Protein AF-A0A6M3MGW6-F1 (afdb_monomer_lite)

Structure (mmCIF, N/CA/C/O backbone):
data_AF-A0A6M3MGW6-F1
#
_entry.id   AF-A0A6M3MGW6-F1
#
loop_
_atom_site.group_PDB
_atom_site.id
_atom_site.type_symbol
_atom_site.label_atom_id
_atom_site.label_alt_id
_atom_site.label_comp_id
_atom_site.label_asym_id
_atom_site.label_entity_id
_atom_site.label_seq_id
_atom_site.pdbx_PDB_ins_code
_atom_site.Cartn_x
_atom_site.Cartn_y
_atom_site.Cartn_z
_atom_site.occupancy
_atom_site.B_iso_or_equiv
_atom_site.auth_seq_id
_atom_site.auth_comp_id
_atom_site.auth_asym_id
_atom_site.auth_atom_id
_atom_site.pdbx_PDB_model_num
ATOM 1 N N . MET A 1 1 ? -26.579 24.365 8.937 1.00 42.53 1 MET A N 1
ATOM 2 C CA . MET A 1 1 ? -25.723 23.543 9.816 1.00 42.53 1 MET A CA 1
ATOM 3 C C . MET A 1 1 ? -25.169 22.410 8.970 1.00 42.53 1 MET A C 1
ATOM 5 O O . MET A 1 1 ? -25.886 21.459 8.703 1.00 42.53 1 MET A O 1
ATOM 9 N N . TYR A 1 2 ? -23.963 22.577 8.423 1.00 43.69 2 TYR A N 1
ATOM 10 C CA . TYR A 1 2 ? -23.319 21.544 7.611 1.00 43.69 2 TYR A CA 1
ATOM 11 C C . TYR A 1 2 ? -22.560 20.623 8.560 1.00 43.69 2 TYR A C 1
ATOM 13 O O . TYR A 1 2 ? -21.549 21.025 9.129 1.00 43.69 2 TYR A O 1
ATOM 21 N N . PHE A 1 3 ? -23.068 19.414 8.783 1.00 53.34 3 PHE A N 1
ATOM 22 C CA . PHE A 1 3 ? -22.285 18.379 9.442 1.00 53.34 3 PHE A CA 1
ATOM 23 C C . PHE A 1 3 ? -21.190 17.948 8.466 1.00 53.34 3 PHE A C 1
ATOM 25 O O . PHE A 1 3 ? -21.438 17.188 7.534 1.00 53.34 3 PHE A O 1
ATOM 32 N N . THR A 1 4 ? -19.976 18.461 8.634 1.00 49.25 4 THR A N 1
ATOM 33 C CA . THR A 1 4 ? -18.796 17.867 8.008 1.00 49.25 4 THR A CA 1
ATOM 34 C C . THR A 1 4 ? -18.555 16.526 8.690 1.00 49.25 4 THR A C 1
ATOM 36 O O . THR A 1 4 ? -17.967 16.472 9.769 1.00 49.25 4 THR A O 1
ATOM 39 N N . THR A 1 5 ? -19.053 15.437 8.105 1.00 56.84 5 THR A N 1
ATOM 40 C CA . THR A 1 5 ? -18.677 14.082 8.511 1.00 56.84 5 THR A CA 1
ATOM 41 C C . THR A 1 5 ? -17.179 13.934 8.270 1.00 56.84 5 THR A C 1
ATOM 43 O O . THR A 1 5 ? -16.733 13.739 7.140 1.00 56.84 5 THR A O 1
ATOM 46 N N . VAL A 1 6 ? -16.382 14.096 9.323 1.00 59.03 6 VAL A N 1
ATOM 47 C CA . VAL A 1 6 ? -14.948 13.819 9.276 1.00 59.03 6 VAL A CA 1
ATOM 48 C C . VAL A 1 6 ? -14.809 12.338 8.931 1.00 59.03 6 VAL A C 1
ATOM 50 O O . VAL A 1 6 ? -15.271 11.485 9.688 1.00 59.03 6 VAL A O 1
ATOM 53 N N . LYS A 1 7 ? -14.222 12.009 7.772 1.00 60.78 7 LYS A N 1
ATOM 54 C CA . LYS A 1 7 ? -13.811 10.626 7.506 1.00 60.78 7 LYS A CA 1
ATOM 55 C C . LYS A 1 7 ? -12.783 10.256 8.579 1.00 60.78 7 LYS A C 1
ATOM 57 O O . LYS A 1 7 ? -11.829 11.019 8.741 1.00 60.78 7 LYS A O 1
ATOM 62 N N . PRO A 1 8 ? -12.940 9.141 9.309 1.00 67.75 8 PRO A N 1
ATOM 63 C CA . PRO A 1 8 ? -11.923 8.719 10.259 1.00 67.75 8 PRO A CA 1
ATOM 64 C C . PRO A 1 8 ? -10.599 8.532 9.508 1.00 67.75 8 PRO A C 1
ATOM 66 O O . PRO A 1 8 ? -10.507 7.733 8.579 1.00 67.75 8 PRO A O 1
ATOM 69 N N . ALA A 1 9 ? -9.596 9.331 9.866 1.00 81.69 9 ALA A N 1
ATOM 70 C CA . ALA A 1 9 ? -8.224 9.152 9.412 1.00 81.69 9 ALA A CA 1
ATOM 71 C C . ALA A 1 9 ? -7.498 8.215 10.387 1.00 81.69 9 ALA A C 1
ATOM 73 O O . ALA A 1 9 ? -7.801 8.210 11.579 1.00 81.69 9 ALA A O 1
ATOM 74 N N . GLY A 1 10 ? -6.529 7.440 9.892 1.00 90.19 10 GLY A N 1
ATOM 75 C CA . GLY A 1 10 ? -5.785 6.483 10.719 1.00 90.19 10 GLY A CA 1
ATOM 76 C C . GLY A 1 10 ? -6.543 5.175 10.953 1.00 90.19 10 GLY A C 1
ATOM 77 O O . GLY A 1 10 ? -6.870 4.828 12.087 1.00 90.19 10 GLY A O 1
ATOM 78 N N . ALA A 1 11 ? -6.8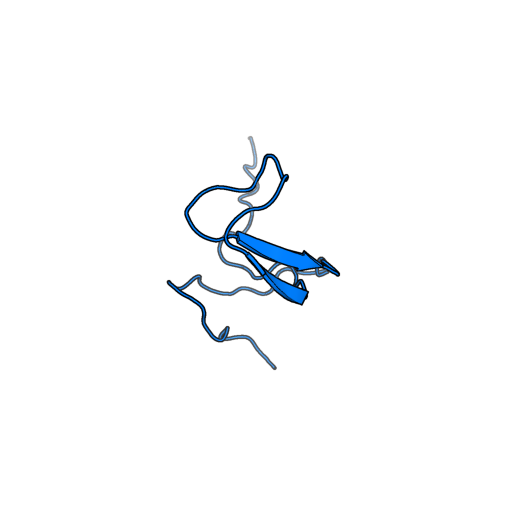24 4.447 9.876 1.00 93.25 11 ALA A N 1
ATOM 79 C CA . A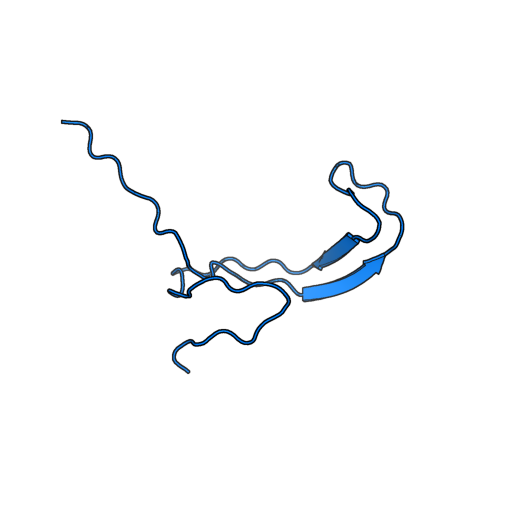LA A 1 11 ? -7.390 3.108 9.942 1.00 93.25 11 ALA A CA 1
ATOM 80 C C . ALA A 1 11 ? -6.873 2.242 8.790 1.00 93.25 11 ALA A C 1
ATOM 82 O O . ALA A 1 11 ? -6.590 2.750 7.703 1.00 93.25 11 ALA A O 1
ATOM 83 N N . ILE A 1 12 ? -6.797 0.935 9.025 1.00 94.12 12 ILE A N 1
ATOM 84 C CA . ILE A 1 12 ? -6.645 -0.070 7.973 1.00 94.12 12 ILE A CA 1
ATOM 85 C C . ILE A 1 12 ? -8.035 -0.318 7.392 1.00 94.12 12 ILE A C 1
ATOM 87 O O . ILE A 1 12 ? -8.978 -0.613 8.128 1.00 94.12 12 ILE A O 1
ATOM 91 N N . ILE A 1 13 ? -8.172 -0.165 6.077 1.00 94.94 13 ILE A N 1
ATOM 92 C CA . ILE A 1 13 ? -9.461 -0.283 5.374 1.00 94.94 13 ILE A CA 1
ATOM 93 C C . ILE A 1 13 ? -9.594 -1.578 4.572 1.00 94.94 13 ILE A C 1
ATOM 95 O O . ILE A 1 13 ? -10.664 -1.864 4.046 1.00 94.94 13 ILE A O 1
ATOM 99 N N . GLY A 1 14 ? -8.516 -2.342 4.448 1.00 95.44 14 GLY A N 1
ATOM 100 C CA . GLY A 1 14 ? -8.463 -3.516 3.601 1.00 95.44 14 GLY A CA 1
ATOM 101 C C . GLY A 1 14 ? -7.053 -4.067 3.490 1.00 95.44 14 GLY A C 1
ATOM 102 O O . GLY A 1 14 ? -6.125 -3.577 4.138 1.00 95.44 14 GLY A O 1
ATOM 103 N N . GLU A 1 15 ? -6.911 -5.055 2.623 1.00 96.75 15 GLU A N 1
ATOM 104 C CA . GLU A 1 15 ? -5.663 -5.747 2.323 1.00 96.75 15 GLU A CA 1
ATOM 105 C C . GLU A 1 15 ? -5.531 -5.999 0.819 1.00 96.75 15 GLU A C 1
ATOM 107 O O . GLU A 1 15 ? -6.506 -5.937 0.069 1.00 96.75 15 GLU A O 1
ATOM 112 N N . ALA A 1 16 ? -4.311 -6.279 0.378 1.00 98.00 16 ALA A N 1
ATOM 113 C CA . ALA A 1 16 ? -4.009 -6.772 -0.957 1.00 98.00 16 ALA A CA 1
ATOM 114 C C . ALA A 1 16 ? -2.764 -7.662 -0.878 1.00 98.00 16 ALA A C 1
ATOM 116 O O . ALA A 1 16 ? -1.940 -7.507 0.026 1.00 98.00 16 ALA A O 1
ATOM 117 N N . VAL A 1 17 ? -2.610 -8.571 -1.833 1.00 98.38 17 VAL A N 1
ATOM 118 C CA . VAL A 1 17 ? -1.449 -9.459 -1.918 1.00 98.38 17 VAL A CA 1
ATOM 119 C C . VAL A 1 17 ? -0.348 -8.762 -2.706 1.00 98.38 17 VAL A C 1
ATOM 121 O O . VAL A 1 17 ? -0.550 -8.374 -3.855 1.00 98.38 17 VAL A O 1
ATOM 124 N N . LEU A 1 18 ? 0.828 -8.617 -2.095 1.00 97.00 18 LEU A N 1
ATOM 125 C CA . LEU A 1 18 ? 2.034 -8.161 -2.782 1.00 97.00 18 LEU A CA 1
ATOM 126 C C . LEU A 1 18 ? 2.636 -9.317 -3.581 1.00 97.00 18 LEU A C 1
ATOM 128 O O . LEU A 1 18 ? 3.132 -10.274 -2.991 1.00 97.00 18 LEU A O 1
ATOM 132 N N . VAL A 1 19 ? 2.599 -9.220 -4.911 1.00 98.06 19 VAL A N 1
ATOM 133 C CA . VAL A 1 19 ? 3.056 -10.298 -5.806 1.00 98.06 19 VAL A CA 1
ATOM 134 C C . VAL A 1 19 ? 4.394 -10.020 -6.476 1.00 98.06 19 VAL A C 1
ATOM 136 O O . VAL A 1 19 ? 5.067 -10.970 -6.861 1.00 98.06 19 VAL A O 1
ATOM 139 N N . ASP A 1 20 ? 4.794 -8.752 -6.615 1.00 97.81 20 ASP A N 1
ATOM 140 C CA . ASP A 1 20 ? 6.077 -8.394 -7.229 1.00 97.81 20 ASP A CA 1
ATOM 141 C C . ASP A 1 20 ? 6.557 -6.987 -6.822 1.00 97.81 20 ASP A C 1
ATOM 143 O O . ASP A 1 20 ? 5.773 -6.139 -6.382 1.00 97.81 20 ASP A O 1
ATOM 147 N N . CYS A 1 21 ? 7.852 -6.731 -7.004 1.00 97.12 21 CYS A N 1
ATOM 148 C CA . CYS A 1 21 ? 8.498 -5.431 -6.875 1.00 97.12 21 CYS A CA 1
ATOM 149 C C . CYS A 1 21 ? 9.323 -5.151 -8.139 1.00 97.12 21 CYS A C 1
ATOM 151 O O . CYS A 1 21 ? 10.378 -5.747 -8.360 1.00 97.12 21 CYS A O 1
ATOM 153 N N . VAL A 1 22 ? 8.847 -4.222 -8.968 1.00 97.94 22 VAL A N 1
ATOM 154 C CA . VAL A 1 22 ? 9.361 -3.991 -10.328 1.00 97.94 22 VAL A CA 1
ATOM 155 C C . VAL A 1 22 ? 10.068 -2.643 -10.459 1.00 97.94 22 VAL A C 1
ATOM 157 O O . VAL A 1 22 ? 9.766 -1.701 -9.729 1.00 97.94 22 VAL A O 1
ATOM 160 N N . ARG A 1 23 ? 11.000 -2.532 -11.415 1.00 98.19 23 ARG A N 1
ATOM 161 C CA . ARG A 1 23 ? 11.694 -1.269 -11.758 1.00 98.19 23 ARG A CA 1
ATOM 162 C C . ARG A 1 23 ? 11.028 -0.482 -12.886 1.00 98.19 23 ARG A C 1
ATOM 164 O O . ARG A 1 23 ? 11.337 0.687 -13.077 1.00 98.19 23 ARG A O 1
ATOM 171 N N . GLU A 1 24 ? 10.128 -1.119 -13.620 1.00 97.56 24 GLU A N 1
ATOM 172 C CA . GLU A 1 24 ? 9.371 -0.530 -14.718 1.00 97.56 24 GLU A CA 1
ATOM 173 C C . GLU A 1 24 ? 8.006 -1.214 -14.807 1.00 97.56 24 GLU A C 1
ATOM 175 O O . GLU A 1 24 ? 7.884 -2.411 -14.544 1.00 97.56 24 GLU A O 1
ATOM 180 N N . HIS A 1 25 ? 6.962 -0.457 -15.143 1.00 97.00 25 HIS A N 1
ATOM 181 C CA . HIS A 1 25 ? 5.632 -1.009 -15.383 1.00 97.00 25 HIS A CA 1
ATOM 182 C C . HIS A 1 25 ? 4.862 -0.098 -16.347 1.00 97.00 25 HIS A C 1
ATOM 184 O O . HIS A 1 25 ? 4.894 1.120 -16.170 1.00 97.00 25 HIS A O 1
ATOM 190 N N . PRO A 1 26 ? 4.089 -0.633 -17.310 1.00 96.94 26 PRO A N 1
ATOM 191 C CA . PRO A 1 26 ? 3.315 0.175 -18.265 1.00 96.94 26 PRO A CA 1
ATOM 192 C C . PRO 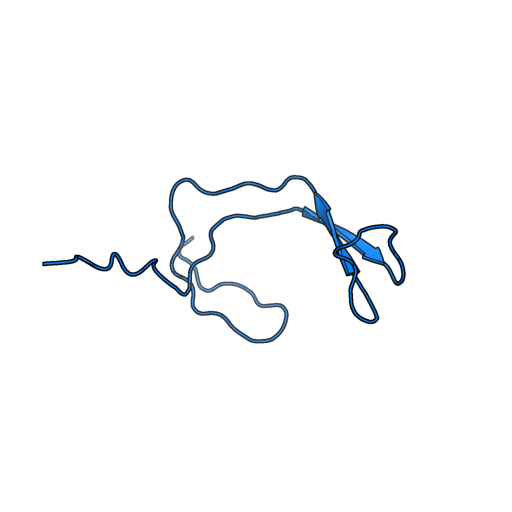A 1 26 ? 2.126 0.934 -17.642 1.00 96.94 26 PRO A C 1
ATOM 194 O O . PRO A 1 26 ? 1.307 1.503 -18.359 1.00 96.94 26 PRO A O 1
ATOM 197 N N . SER A 1 27 ? 1.979 0.919 -16.314 1.00 95.38 27 SER A N 1
ATOM 198 C CA . SER A 1 27 ? 0.846 1.562 -15.647 1.00 95.38 27 SER A CA 1
ATOM 199 C C . SER A 1 27 ? 1.055 3.069 -15.634 1.00 95.38 27 SER A C 1
ATOM 201 O O . SER A 1 27 ? 2.116 3.538 -15.235 1.00 95.38 27 SER A O 1
ATOM 203 N N . VAL A 1 28 ? 0.011 3.832 -15.957 1.00 96.25 28 VAL A N 1
ATOM 204 C CA . VAL A 1 28 ? 0.015 5.302 -15.821 1.00 96.25 28 VAL A CA 1
ATOM 205 C C . VAL A 1 28 ? 0.215 5.767 -14.373 1.00 96.25 28 VAL A C 1
ATOM 207 O O . VAL A 1 28 ? 0.515 6.932 -14.133 1.00 96.25 28 VAL A O 1
ATOM 210 N N . TRP A 1 29 ? 0.054 4.856 -13.410 1.00 94.31 29 TRP A N 1
ATOM 211 C CA . TRP A 1 29 ? 0.256 5.096 -11.982 1.00 94.31 29 TRP A CA 1
ATOM 212 C C . TRP A 1 29 ? 1.651 4.694 -11.489 1.00 94.31 29 TRP A C 1
ATOM 214 O O . TRP A 1 29 ? 1.952 4.887 -10.313 1.00 94.31 29 TRP A O 1
ATOM 224 N N . PHE A 1 30 ? 2.499 4.117 -12.349 1.00 96.44 30 PHE A N 1
ATOM 225 C CA . PHE A 1 30 ? 3.875 3.796 -11.988 1.00 96.44 30 PHE A CA 1
ATOM 226 C C . PHE A 1 30 ? 4.698 5.083 -11.906 1.00 96.44 30 PHE A C 1
ATOM 228 O O . PHE A 1 30 ? 4.874 5.793 -12.896 1.00 96.44 30 PHE A O 1
ATOM 235 N N . VAL A 1 31 ? 5.207 5.381 -10.714 1.00 94.88 31 VAL A N 1
ATOM 236 C CA . VAL A 1 31 ? 6.034 6.557 -10.440 1.00 94.88 31 VAL A CA 1
ATOM 237 C C . VAL A 1 31 ? 7.169 6.185 -9.492 1.00 94.88 31 VAL A C 1
ATOM 239 O O . VAL A 1 31 ? 7.006 5.342 -8.612 1.00 94.88 31 VAL A O 1
ATOM 242 N N . GLY A 1 32 ? 8.312 6.853 -9.637 1.00 94.75 32 GLY A N 1
ATOM 243 C CA . GLY A 1 32 ? 9.497 6.578 -8.827 1.00 94.75 32 GLY A CA 1
ATOM 244 C C . GLY A 1 32 ? 10.344 5.404 -9.347 1.00 94.75 32 GLY A C 1
ATOM 245 O O . GLY A 1 32 ? 10.112 4.905 -10.444 1.00 94.75 32 GLY A O 1
ATOM 246 N N . PRO A 1 33 ? 11.380 5.000 -8.590 1.00 96.62 33 PRO A N 1
ATOM 247 C CA . PRO A 1 33 ? 12.375 4.019 -9.038 1.00 96.62 33 PRO A CA 1
ATOM 248 C C . PRO A 1 33 ? 11.923 2.552 -8.925 1.00 96.62 33 PRO A C 1
ATOM 250 O O . PRO A 1 33 ? 12.559 1.678 -9.511 1.00 96.62 33 PRO A O 1
ATOM 253 N N . TYR A 1 34 ? 10.870 2.279 -8.149 1.00 97.12 34 TYR A N 1
ATOM 254 C CA . TYR A 1 34 ? 10.315 0.945 -7.920 1.00 97.12 34 TYR A CA 1
ATOM 255 C C . TYR A 1 34 ? 8.795 1.025 -7.752 1.00 97.12 34 TYR A C 1
ATOM 257 O O . TYR A 1 34 ? 8.292 1.987 -7.172 1.00 97.12 34 TYR A O 1
ATOM 265 N N . GLY A 1 35 ? 8.078 -0.005 -8.198 1.00 96.62 35 GLY A N 1
ATOM 266 C CA . GLY A 1 35 ? 6.633 -0.157 -8.031 1.00 96.62 35 GLY A CA 1
ATOM 267 C C . GLY A 1 35 ? 6.279 -1.488 -7.375 1.00 96.62 35 GLY A C 1
ATOM 268 O O . GLY A 1 35 ? 6.892 -2.512 -7.668 1.00 96.62 35 GLY A O 1
ATOM 269 N N . LEU A 1 36 ? 5.279 -1.468 -6.494 1.00 95.94 36 LEU A N 1
ATOM 270 C CA . LEU A 1 36 ? 4.721 -2.663 -5.863 1.00 95.94 36 LEU A CA 1
ATOM 271 C C . LEU A 1 36 ? 3.526 -3.152 -6.684 1.00 95.94 36 LEU A C 1
ATOM 273 O O . LEU A 1 36 ? 2.570 -2.401 -6.887 1.00 95.94 36 LEU A O 1
ATOM 277 N N . VAL A 1 37 ? 3.574 -4.399 -7.147 1.00 97.00 37 VAL A N 1
ATOM 278 C CA . VAL A 1 37 ? 2.456 -5.022 -7.860 1.00 97.00 37 VAL A CA 1
ATOM 279 C C . VAL A 1 37 ? 1.563 -5.711 -6.838 1.00 97.00 37 VAL A C 1
ATOM 281 O O . VAL A 1 37 ? 2.011 -6.581 -6.091 1.00 97.00 37 VAL A O 1
ATOM 284 N N . LEU A 1 38 ? 0.298 -5.298 -6.799 1.00 97.25 38 LEU A N 1
ATOM 285 C CA . LEU A 1 38 ? -0.696 -5.778 -5.846 1.00 97.25 38 LEU A CA 1
ATOM 286 C C . LEU A 1 38 ? -1.825 -6.495 -6.592 1.00 97.25 38 LEU A C 1
ATOM 288 O O . LEU A 1 38 ? -2.282 -6.015 -7.630 1.00 97.25 38 LEU A O 1
ATOM 292 N N . CYS A 1 39 ? -2.308 -7.608 -6.050 1.00 97.44 39 CYS A N 1
ATOM 293 C CA . CYS A 1 39 ? -3.511 -8.286 -6.527 1.00 97.44 39 CYS A CA 1
ATOM 294 C C . CYS A 1 39 ? -4.464 -8.609 -5.365 1.00 97.44 39 CYS A C 1
ATOM 296 O O . CYS A 1 39 ? -4.159 -8.334 -4.206 1.00 97.44 39 CYS A O 1
ATOM 298 N N . GLU A 1 40 ? -5.644 -9.145 -5.689 1.00 98.06 40 GLU A N 1
ATOM 299 C CA . GLU A 1 40 ? -6.634 -9.601 -4.699 1.00 98.06 40 GLU A CA 1
ATOM 300 C C . GLU A 1 40 ? -6.984 -8.551 -3.632 1.00 98.06 40 GLU A C 1
ATOM 302 O O . GLU A 1 40 ? -7.087 -8.854 -2.445 1.00 98.06 40 GLU A O 1
ATOM 307 N N . ALA A 1 41 ? -7.167 -7.296 -4.052 1.00 98.00 41 ALA A N 1
ATOM 308 C CA . ALA A 1 41 ? -7.563 -6.234 -3.138 1.00 98.00 41 ALA A CA 1
ATOM 309 C C . ALA A 1 41 ? -8.927 -6.549 -2.498 1.00 98.00 41 ALA A C 1
ATOM 311 O O . ALA A 1 41 ? -9.923 -6.747 -3.199 1.00 98.00 41 ALA A O 1
ATOM 312 N N . LYS A 1 42 ? -8.974 -6.554 -1.165 1.00 98.12 42 LYS A N 1
ATOM 313 C CA . LYS A 1 42 ? -10.183 -6.760 -0.362 1.00 98.12 42 LYS A CA 1
ATOM 314 C C . LYS A 1 42 ? -10.419 -5.549 0.520 1.00 98.12 42 LYS A C 1
ATOM 316 O O . LYS A 1 42 ? -9.542 -5.140 1.276 1.00 98.12 42 LYS A O 1
ATOM 321 N N . LEU A 1 43 ? -11.623 -4.993 0.436 1.00 97.44 43 LEU A N 1
ATOM 322 C CA . LEU A 1 43 ? -12.090 -3.949 1.340 1.00 97.44 43 LEU A CA 1
ATOM 323 C C . LEU A 1 43 ? -12.758 -4.601 2.555 1.00 97.44 43 LEU A C 1
ATOM 325 O O . LEU A 1 43 ? -13.527 -5.547 2.396 1.00 97.44 43 LEU A O 1
ATOM 329 N N . TYR A 1 44 ? -12.484 -4.096 3.752 1.00 94.56 44 TYR A N 1
ATOM 330 C CA . TYR A 1 44 ? -13.142 -4.557 4.973 1.00 94.56 44 TYR A CA 1
ATOM 331 C C . TYR A 1 44 ? -14.485 -3.856 5.183 1.00 94.56 44 TYR A C 1
ATOM 333 O O . TYR A 1 44 ? -14.624 -2.666 4.898 1.00 94.56 44 TYR A O 1
ATOM 341 N N . ASP A 1 45 ? -15.448 -4.567 5.777 1.00 94.94 45 ASP A N 1
ATOM 342 C CA . ASP A 1 45 ? -16.764 -4.008 6.123 1.00 94.94 45 ASP A CA 1
ATOM 343 C C . ASP A 1 45 ? -16.665 -2.865 7.144 1.00 94.94 45 ASP A C 1
ATOM 345 O O . ASP A 1 45 ? -17.485 -1.944 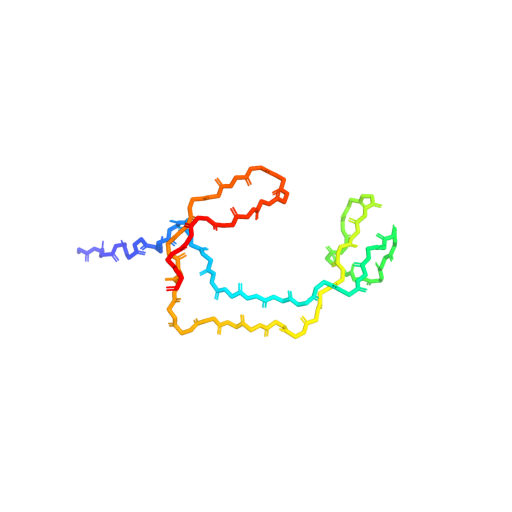7.160 1.00 94.94 45 ASP A O 1
ATOM 349 N N . LYS A 1 46 ? -15.662 -2.934 8.029 1.00 91.50 46 LYS A N 1
ATOM 350 C CA . LYS A 1 46 ? -15.396 -1.943 9.074 1.00 91.50 46 LYS A CA 1
ATOM 351 C C . LYS A 1 46 ? -13.908 -1.584 9.084 1.00 91.50 46 LYS A C 1
ATOM 353 O O . LYS A 1 46 ? -13.082 -2.491 9.178 1.00 91.50 46 LYS A O 1
ATOM 358 N N . PRO A 1 47 ? -13.548 -0.289 9.042 1.00 91.56 47 PRO A N 1
ATOM 359 C CA . PRO A 1 47 ? -12.167 0.135 9.232 1.00 91.56 47 PRO A CA 1
ATOM 360 C C . PRO A 1 47 ? -11.640 -0.287 10.607 1.00 91.56 47 PRO A C 1
ATOM 362 O O . PRO A 1 47 ? -12.339 -0.134 11.610 1.00 91.56 47 PRO A O 1
ATOM 365 N N . ILE A 1 48 ? -10.395 -0.759 10.660 1.00 92.88 48 ILE A N 1
ATOM 366 C CA . ILE A 1 48 ? -9.705 -1.112 11.906 1.00 92.88 48 ILE A CA 1
ATOM 367 C C . ILE A 1 48 ? -8.855 0.093 12.328 1.00 92.88 48 ILE A C 1
ATOM 369 O O . ILE A 1 48 ? -7.923 0.441 11.595 1.00 92.88 48 ILE A O 1
ATOM 373 N N . PRO A 1 49 ? -9.150 0.769 13.458 1.00 91.88 49 PRO A N 1
ATOM 374 C CA . PRO A 1 49 ? -8.366 1.916 13.910 1.00 91.88 49 PRO A CA 1
ATOM 375 C C . PRO A 1 49 ? -6.887 1.552 14.062 1.00 91.88 49 PRO A C 1
ATOM 377 O O . PRO A 1 49 ? -6.548 0.609 14.768 1.00 91.88 49 PRO A O 1
ATOM 380 N N . CYS A 1 50 ? -6.005 2.293 13.390 1.00 92.44 50 CYS A N 1
ATOM 381 C CA . CYS A 1 50 ? -4.569 2.031 13.401 1.00 92.44 50 CYS A CA 1
ATOM 382 C C . CYS A 1 50 ? -3.798 3.303 13.040 1.00 92.44 50 CYS A C 1
ATOM 384 O O . CYS A 1 50 ? -3.978 3.887 11.967 1.00 92.44 50 CYS A O 1
ATOM 386 N N . LYS A 1 51 ? -2.890 3.732 13.921 1.00 91.50 51 LYS A N 1
ATOM 387 C CA . LYS A 1 51 ? -2.024 4.887 13.658 1.00 91.50 51 LYS A CA 1
ATOM 388 C C . LYS A 1 51 ? -0.964 4.523 12.614 1.00 91.50 51 LYS A C 1
ATOM 390 O O . LYS A 1 51 ? -0.257 3.532 12.774 1.00 91.50 51 LYS A O 1
ATOM 395 N N . GLY A 1 52 ? -0.828 5.349 11.575 1.00 91.94 52 GLY A N 1
ATOM 396 C CA . GLY A 1 52 ? 0.214 5.178 10.558 1.00 91.94 52 GLY A CA 1
ATOM 397 C C . GLY A 1 52 ? 1.632 5.323 11.128 1.00 91.94 52 GLY A C 1
ATOM 398 O O . GLY A 1 52 ? 1.856 6.098 12.063 1.00 91.94 52 GLY A O 1
ATOM 399 N N . LYS A 1 53 ? 2.586 4.590 10.544 1.00 94.69 53 LYS A N 1
ATOM 400 C CA . LYS A 1 53 ? 4.028 4.640 10.839 1.00 94.69 53 LYS A CA 1
ATOM 401 C C . LYS A 1 53 ? 4.813 4.700 9.518 1.00 94.69 53 LYS A C 1
ATOM 403 O O . LYS A 1 53 ? 4.274 4.362 8.468 1.00 94.69 53 LYS A O 1
ATOM 408 N N . LEU A 1 54 ? 6.060 5.173 9.562 1.00 95.06 54 LEU A N 1
ATOM 409 C CA . LEU A 1 54 ? 6.946 5.189 8.390 1.00 95.06 54 LEU A CA 1
ATOM 410 C C . LEU A 1 54 ? 7.488 3.782 8.095 1.00 95.06 54 LEU A C 1
ATOM 412 O O . LEU A 1 54 ? 7.753 3.024 9.025 1.00 95.06 54 LEU A O 1
ATOM 416 N N . GLY A 1 55 ? 7.716 3.481 6.814 1.00 94.38 55 GLY A N 1
ATOM 417 C CA . GLY A 1 55 ? 8.188 2.167 6.359 1.00 94.38 55 GLY A CA 1
ATOM 418 C C . GLY A 1 55 ? 7.118 1.073 6.448 1.00 94.38 55 GLY A C 1
ATOM 419 O O . GLY A 1 55 ? 5.963 1.348 6.764 1.00 94.38 55 GLY A O 1
ATOM 420 N N . PHE A 1 56 ? 7.500 -0.173 6.156 1.00 93.94 56 PHE A N 1
ATOM 421 C CA . PHE A 1 56 ? 6.658 -1.333 6.463 1.00 93.94 56 PHE A CA 1
ATOM 422 C C . PHE A 1 56 ? 6.650 -1.569 7.974 1.00 93.94 56 PHE A C 1
ATOM 424 O O . PHE A 1 56 ? 7.698 -1.503 8.616 1.00 93.94 56 PHE A O 1
ATOM 431 N N . PHE A 1 57 ? 5.475 -1.833 8.542 1.00 95.12 57 PHE A N 1
ATOM 432 C CA . PHE A 1 57 ? 5.316 -2.041 9.977 1.00 95.12 57 PHE A CA 1
ATOM 433 C C . PHE A 1 57 ? 4.246 -3.087 10.271 1.00 95.12 57 PHE A C 1
ATOM 435 O O . PHE A 1 57 ? 3.283 -3.235 9.520 1.00 95.12 57 PHE A O 1
ATOM 442 N N . GLU A 1 58 ? 4.399 -3.761 11.406 1.00 95.25 58 GLU A N 1
ATOM 443 C CA . GLU A 1 58 ? 3.346 -4.599 11.967 1.00 95.25 58 GLU A CA 1
ATOM 444 C C . GLU A 1 58 ? 2.297 -3.711 12.655 1.00 95.25 58 GLU A C 1
ATOM 446 O O . GLU A 1 58 ? 2.652 -2.850 13.482 1.00 95.25 58 GLU A O 1
ATOM 451 N N . PRO A 1 59 ? 1.012 -3.850 12.287 1.00 92.00 59 PRO A N 1
ATOM 452 C CA . PRO A 1 59 ? -0.049 -3.054 12.873 1.00 92.00 59 PRO A CA 1
ATOM 453 C C . PRO A 1 59 ? -0.326 -3.508 14.308 1.00 92.00 59 PRO A C 1
ATOM 455 O O . PRO A 1 59 ? -0.397 -4.697 14.603 1.00 92.00 59 PRO A O 1
ATOM 458 N N . ASP A 1 60 ? -0.503 -2.536 15.199 1.00 89.44 60 ASP A N 1
ATOM 459 C CA . ASP A 1 60 ? -0.959 -2.780 16.567 1.00 89.44 60 ASP A CA 1
ATOM 460 C C . ASP A 1 60 ? -2.491 -2.804 16.548 1.00 89.44 60 ASP A C 1
ATOM 462 O O . ASP A 1 60 ? -3.138 -1.754 16.575 1.00 89.44 60 ASP A O 1
ATOM 466 N N . ILE A 1 61 ? -3.055 -3.996 16.351 1.00 85.94 61 ILE A N 1
ATOM 467 C CA . ILE A 1 61 ? -4.496 -4.235 16.219 1.00 85.94 61 ILE A CA 1
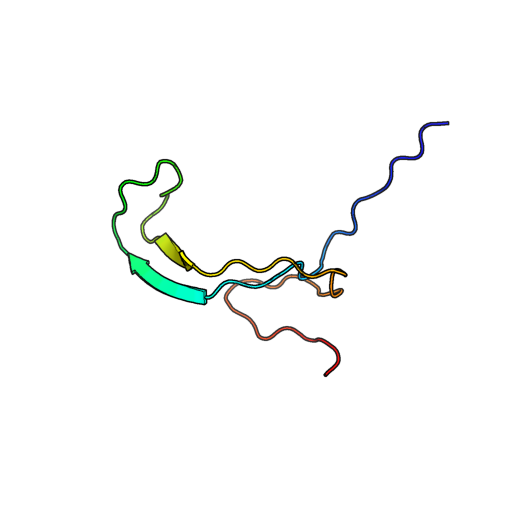ATOM 468 C C . ILE A 1 61 ? -4.933 -5.367 17.155 1.00 85.94 61 ILE A C 1
ATOM 470 O O . ILE A 1 61 ? -4.143 -6.279 17.414 1.00 85.94 61 ILE A O 1
ATOM 474 N N . PRO A 1 62 ? -6.181 -5.340 17.660 1.00 77.06 62 PRO A N 1
ATOM 475 C CA . PRO A 1 62 ? -6.734 -6.467 18.402 1.00 77.06 62 PRO A CA 1
ATOM 476 C C . PRO A 1 62 ? -6.682 -7.748 17.559 1.00 77.06 62 PRO A C 1
ATOM 478 O O . PRO A 1 62 ? -6.959 -7.694 16.359 1.00 77.06 62 PRO A O 1
ATOM 481 N N . GLN A 1 63 ? -6.320 -8.865 18.197 1.00 63.50 63 GLN A N 1
ATOM 482 C CA . GLN A 1 63 ? -6.354 -10.204 17.594 1.00 63.50 63 GLN A CA 1
ATOM 483 C C . GLN A 1 63 ? -7.792 -10.686 17.395 1.00 63.50 63 GLN A C 1
ATOM 485 O O . GLN A 1 63 ? -8.630 -10.409 18.287 1.00 63.50 63 GLN A O 1
#

Radius of gyration: 15.63 Å; chains: 1; bounding box: 38×34×37 Å

Foldseek 3Di:
DDPPPPDDPAWDFWDWDFDDKDQDDPDPPDDDRIDTDTHDTDGDPDTFHFHDDPDDDDTPGDD

pLDDT: mean 88.96, std 14.61, range [42.53, 98.38]

Sequence (63 aa):
MYFTTVKPAGAIIGEAVLVDCVREHPSVWFVGPYGLVLCEAKLYDKPIPCKGKLGFFEPDIPQ

InterPro domains:
  IPR015947 PUA-like superfamily [SSF88697] (9-62)

Organism: NCBI:txid1070528

Secondary structure (DSSP, 8-state):
-----PPPPSEEEEEEEEEEEES--S-TT--SS-EEEEEEEEEEEEEEE----SSS-------

=== Feature glossary ===
The record interleaves many kinds of information about one protein. Here is each kind framed as the question it answers.

Q: Are the domains correctly placed relative to each other?
A: Predicted aligned error is AlphaFold's pairwise confidence. Unlike pLDDT (per-residue), PAE is per-residue-pair and captures whether two parts of the structure are correctly placed relative to each other. Units are ångströms of expected positional error.

Q: Which residues are in helices, strands, or loops?
A: Eight-state secondary structure (DSSP): H is the canonical α-helix, G the tighter 3₁₀-helix, I the wider π-helix; E/B are β-structure, T and S are turns and bends, and '-' is everything else. DSSP derives these from the pattern of main-chain N–H···O=C hydrogen bonds, not from the sequence.

Q: What if only a Cα trace is available?
A: P-SEA three-state annotation labels each residue as helix, strand, or coil based purely on the geometry of the Cα trace. It serves as a fallback when the full backbone (and thus DSSP) is unavailable.

Q: What are the backbone torsion angles?
A: φ (phi) and ψ (psi) are the two rotatable backbone dihedrals per residue: φ is the C(i-1)–N–Cα–C torsion, ψ is the N–Cα–C–N(i+1) to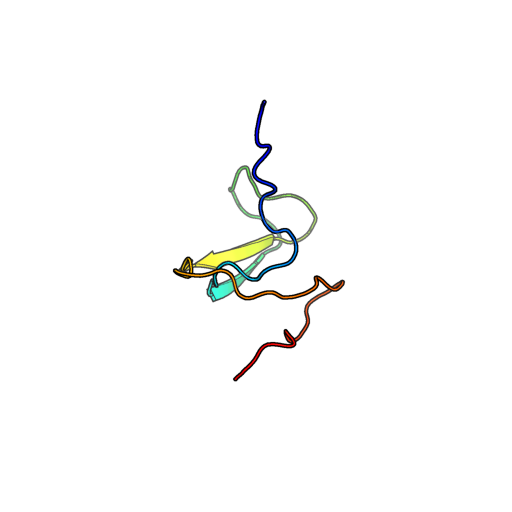rsion, both in degrees on (−180°, 180°]. α-helical residues cluster near (−60°, −45°); β-strand residues near (−120°, +130°). A Ramachandran plot is simply a scatter of (φ, ψ) for every residue.

Q: What known structures does this most resemble?
A: Structural nearest neighbors (via Foldseek easy-search vs the PDB). Reported per hit: target PDB id, E-value, and alignment TM-score. A TM-score above ~0.5 is the conventional threshold for 'same fold'.

Q: What family and function is it annotated with?
A: Database cross-references. InterPro integrates a dozen domain/family signature databases into unified entries with residue-range hits. GO terms attach function/process/location labels with evidence codes. CATH codes position the fold in a four-level structural taxonomy. Organism is the NCBI-taxonomy species name.

Q: Which residues are buried vs exposed?
A: Solvent accessibility: the surface area of each residue that a 1.4 Å water probe can touch, in Å². When only backbone atoms are present the absolute values are lower than full-atom SASA (side chains contribute most of the area) and are flagged as backbone-only.

Q: What do the diagnostic plots show?
A: Three diagnostic plots accompany the record. The Cα contact map visualizes the tertiary structure as a 2D adjacency matrix (8 Å cutoff, sequence-local contacts suppressed). The Ramachandran plot shows the distribution of backbone (φ, ψ) torsions, with points in the α and β basins reflecting secondary structure content. The PAE plot shows AlphaFold's inter-residue confidence as a color matrix.

Q: What is the amino-acid chain?
A: The amino-acid sequence is the protein's primary structure: the linear order of residues from the N-terminus to the C-terminus, written in one-letter code. Everything else here — the 3D coordinates, the secondary structure, the domain annotations — is ultimately a consequence of this string.

Q: What do the rendered images show?
A: The six renders are orthographic views along the three Cartesian axes in both directions. Representation (cartoon, sticks, or surface) and color scheme (sequence-rainbow or by-chain) vary across proteins so the training set covers all the common visualization conventions.

Q: Where is each backbone atom in 3D?
A: The mmCIF table is the protein's shape written out atom by atom. For each backbone N, Cα, C, and carbonyl O, it records an (x, y, z) coordinate triple in Å plus the residue type, chain letter, and residue number.

Q: How mobile is each atom in the crystal?
A: For experimental (PDB) structures, the B-factor (temperature factor) quantifies the positional spread of each atom in the crystal — a combination of thermal vibration and static disorder — in units of Å². High B-factors mark flexible loops or poorly resolved regions; low B-factors mark the rigid, well-ordered core.

Q: How big and how compact is the whole molecule?
A: Three whole-structure scalars: the radius of gyration (RMS distance of Cα from centroid, in Å), the count of Cα–Cα contacts (pairs closer than 8 Å and separated by more than four residues in sequence — i.e. tertiary, not local, contacts), and the bounding-box dimensions. Together they distinguish compact globular folds from extended fibres or disordered chains.

Q: What does the local fold look like, residue by residue?
A: A 3Di character summarizes, for each residue, the relative orientation of the Cα frame of its nearest spatial neighbor. Because it encodes fold topology rather than chemistry, 3Di alignments detect remote structural similarity that sequence alignment misses.

Q: How confident is the AlphaFold model at each residue?
A: For AlphaFold models, the B-factor field carries pLDDT — the model's own estimate of local accuracy on a 0–100 scale. Regions with pLDDT<50 should be treated as essentially unmodeled; they often correspond to intrinsically disordered segments.